Protein AF-A0A930MQH0-F1 (afdb_monomer_lite)

Structure (mmCIF, N/CA/C/O backbone):
data_AF-A0A930MQH0-F1
#
_entry.id   AF-A0A930MQH0-F1
#
loop_
_atom_site.group_PDB
_atom_site.id
_atom_site.type_symbol
_atom_site.label_atom_id
_atom_site.label_alt_id
_atom_site.label_comp_id
_atom_site.label_asym_id
_atom_site.label_entity_id
_atom_site.label_seq_id
_atom_site.pdbx_PDB_ins_code
_atom_site.Cartn_x
_atom_site.Cartn_y
_atom_site.Cartn_z
_atom_site.occupancy
_atom_site.B_iso_or_equiv
_atom_site.auth_seq_id
_atom_site.auth_comp_id
_atom_site.auth_asym_id
_atom_site.auth_atom_id
_atom_site.pdbx_PDB_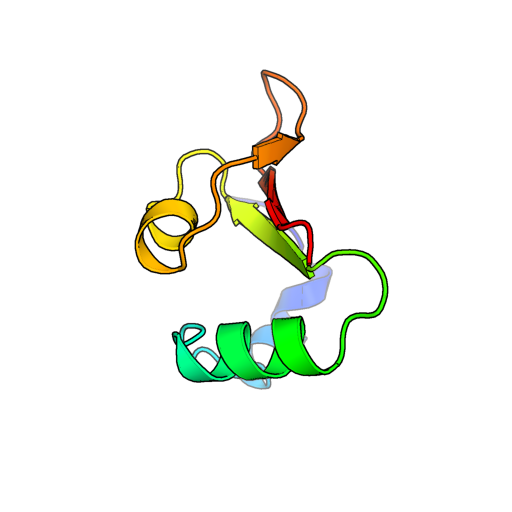model_num
ATOM 1 N N . VAL A 1 1 ? 20.698 1.447 -8.451 1.00 43.31 1 VAL A N 1
ATOM 2 C CA . VAL A 1 1 ? 19.647 0.788 -9.264 1.00 43.31 1 VAL A CA 1
ATOM 3 C C . VAL A 1 1 ? 19.480 -0.690 -8.862 1.00 43.31 1 VAL A C 1
ATOM 5 O O . VAL A 1 1 ? 19.015 -1.493 -9.647 1.00 43.31 1 VAL A O 1
ATOM 8 N N . HIS A 1 2 ? 19.757 -1.053 -7.601 1.00 49.00 2 HIS A N 1
ATOM 9 C CA . HIS A 1 2 ? 19.574 -2.420 -7.094 1.00 49.00 2 HIS A CA 1
ATOM 10 C C . HIS A 1 2 ? 18.589 -2.390 -5.927 1.00 49.00 2 HIS A C 1
ATOM 12 O O . HIS A 1 2 ? 18.987 -2.291 -4.772 1.00 49.00 2 HIS A O 1
ATOM 18 N N . GLU A 1 3 ? 17.291 -2.397 -6.216 1.00 64.00 3 GLU A N 1
ATOM 19 C CA . GLU A 1 3 ? 16.293 -2.717 -5.195 1.00 64.00 3 GLU A CA 1
ATOM 20 C C . GLU A 1 3 ? 15.480 -3.920 -5.668 1.00 64.00 3 GLU A C 1
ATOM 22 O O . GLU A 1 3 ? 14.755 -3.854 -6.660 1.00 64.00 3 GLU A O 1
ATOM 27 N N . SER A 1 4 ? 15.593 -5.014 -4.913 1.00 72.19 4 SER A N 1
ATOM 28 C CA . SER A 1 4 ? 14.812 -6.247 -5.069 1.00 72.19 4 SER A CA 1
ATOM 29 C C . SER A 1 4 ? 14.987 -6.961 -6.417 1.00 72.19 4 SER A C 1
ATOM 31 O O . SER A 1 4 ? 14.001 -7.243 -7.096 1.00 72.19 4 SER A O 1
ATOM 33 N N . GLU A 1 5 ? 16.224 -7.304 -6.793 1.00 79.88 5 GLU A N 1
ATOM 34 C CA . GLU A 1 5 ? 16.496 -8.131 -7.986 1.00 79.88 5 GLU A CA 1
ATOM 35 C C . GLU A 1 5 ? 15.759 -9.475 -7.949 1.00 79.88 5 GLU A C 1
ATOM 37 O O . GLU A 1 5 ? 15.230 -9.919 -8.967 1.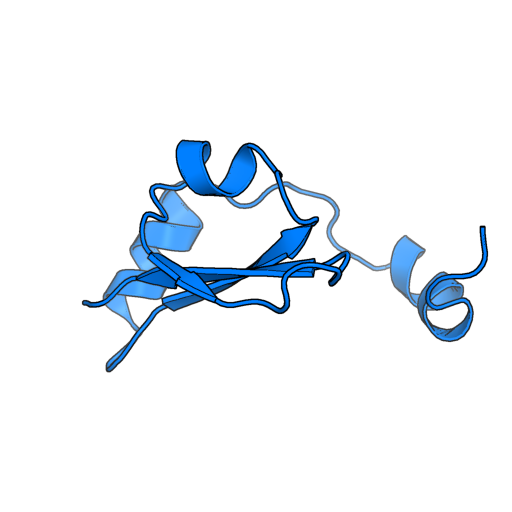00 79.88 5 GLU A O 1
ATOM 42 N N . GLY A 1 6 ? 15.615 -10.061 -6.755 1.00 85.00 6 GLY A N 1
ATOM 43 C CA . GLY A 1 6 ? 14.840 -11.286 -6.544 1.00 85.00 6 GLY A CA 1
ATOM 44 C C . GLY A 1 6 ? 13.355 -11.173 -6.916 1.00 85.00 6 GLY A C 1
ATOM 45 O O . GLY A 1 6 ? 12.708 -12.190 -7.129 1.00 85.00 6 GLY A O 1
ATOM 46 N N . MET A 1 7 ? 12.810 -9.958 -7.056 1.00 87.12 7 MET A N 1
ATOM 47 C CA . MET A 1 7 ? 11.426 -9.748 -7.496 1.00 87.12 7 MET A CA 1
ATOM 48 C C . MET A 1 7 ? 11.282 -9.624 -9.015 1.00 87.12 7 MET A C 1
ATOM 50 O O . MET A 1 7 ? 10.155 -9.618 -9.501 1.00 87.12 7 MET A O 1
ATOM 54 N N . ASN A 1 8 ? 12.374 -9.524 -9.784 1.00 89.31 8 ASN A N 1
ATOM 55 C CA . ASN A 1 8 ? 12.308 -9.201 -11.214 1.00 89.31 8 ASN A CA 1
ATOM 56 C C . ASN A 1 8 ? 11.481 -10.207 -12.023 1.00 89.31 8 ASN A C 1
ATOM 58 O O . ASN A 1 8 ? 10.675 -9.786 -12.848 1.00 89.31 8 ASN A O 1
ATOM 62 N N . ALA A 1 9 ? 11.605 -11.505 -11.734 1.00 89.81 9 ALA A N 1
ATOM 63 C CA . ALA A 1 9 ? 10.807 -12.540 -12.393 1.00 89.81 9 ALA A CA 1
ATOM 64 C C . ALA A 1 9 ? 9.298 -12.388 -12.121 1.00 89.81 9 ALA A C 1
ATOM 66 O O . ALA A 1 9 ? 8.480 -12.625 -13.005 1.00 89.81 9 ALA A O 1
ATOM 67 N N . LEU A 1 10 ? 8.921 -11.933 -10.921 1.00 90.12 10 LEU A N 1
ATOM 68 C CA . LEU A 1 10 ? 7.520 -11.748 -10.535 1.00 90.12 10 LEU A CA 1
ATOM 69 C C . LEU A 1 10 ? 6.907 -10.467 -11.114 1.00 90.12 10 LEU A C 1
ATOM 71 O O . LEU A 1 10 ? 5.689 -10.388 -11.238 1.00 90.12 10 LEU A O 1
ATOM 75 N N . ARG A 1 11 ? 7.716 -9.471 -11.507 1.00 89.56 11 ARG A N 1
ATOM 76 C CA . ARG A 1 11 ? 7.207 -8.195 -12.052 1.00 89.56 11 ARG A CA 1
ATOM 77 C C . ARG A 1 11 ? 6.394 -8.384 -13.330 1.00 89.56 11 ARG A C 1
ATOM 79 O O . ARG A 1 11 ? 5.412 -7.679 -13.509 1.00 89.56 11 ARG A O 1
ATOM 86 N N . ALA A 1 12 ? 6.777 -9.334 -14.184 1.00 90.44 12 ALA A N 1
ATOM 87 C CA . ALA A 1 12 ? 6.046 -9.641 -15.416 1.00 90.44 12 ALA A CA 1
ATOM 88 C C . ALA A 1 12 ? 4.666 -10.273 -15.156 1.00 90.44 12 ALA A C 1
ATOM 90 O O . ALA A 1 12 ? 3.798 -10.222 -16.021 1.00 90.44 12 ALA A O 1
ATOM 91 N N . LEU A 1 13 ? 4.470 -10.861 -13.973 1.00 93.25 13 LEU A N 1
ATOM 92 C CA . LEU A 1 13 ? 3.209 -11.471 -13.546 1.00 93.25 13 LEU A CA 1
ATOM 93 C C . LEU A 1 13 ? 2.378 -10.542 -12.651 1.00 93.25 13 LEU A C 1
ATOM 95 O O . LEU A 1 13 ? 1.257 -10.886 -12.285 1.00 93.25 13 LEU A O 1
ATOM 99 N N . ALA A 1 14 ? 2.931 -9.397 -12.251 1.00 91.81 14 ALA A N 1
ATOM 100 C CA . ALA A 1 14 ? 2.271 -8.477 -11.343 1.00 91.81 14 ALA A CA 1
ATOM 101 C C . ALA A 1 14 ? 1.201 -7.658 -12.070 1.00 91.81 14 ALA A C 1
ATOM 103 O O . ALA A 1 14 ? 1.391 -7.213 -13.202 1.00 91.81 14 ALA A O 1
ATOM 104 N N . ASP A 1 15 ? 0.099 -7.394 -11.375 1.00 93.75 15 ASP A N 1
ATOM 105 C CA . ASP A 1 15 ? -0.866 -6.395 -11.811 1.00 93.75 15 ASP A CA 1
ATOM 106 C C . ASP A 1 15 ? -0.293 -4.996 -11.562 1.00 93.75 15 ASP A C 1
ATOM 108 O O . ASP A 1 15 ? -0.066 -4.595 -10.420 1.00 93.75 15 ASP A O 1
ATOM 112 N N . ALA A 1 16 ? -0.020 -4.271 -12.645 1.00 90.69 16 ALA A N 1
ATOM 113 C CA . ALA A 1 16 ? 0.571 -2.938 -12.599 1.00 90.69 16 ALA A CA 1
ATOM 114 C C . ALA A 1 16 ? -0.470 -1.811 -12.484 1.00 90.69 16 ALA A C 1
ATOM 116 O O . ALA A 1 16 ? -0.098 -0.635 -12.519 1.00 90.69 16 ALA A O 1
ATOM 117 N N . ARG A 1 17 ? -1.767 -2.132 -12.389 1.00 94.44 17 ARG A N 1
ATOM 118 C CA . ARG A 1 17 ? -2.816 -1.119 -12.234 1.00 94.44 17 ARG A CA 1
ATOM 119 C C . ARG A 1 17 ? -2.658 -0.392 -10.900 1.00 94.44 17 ARG A C 1
ATOM 121 O O . ARG A 1 17 ? 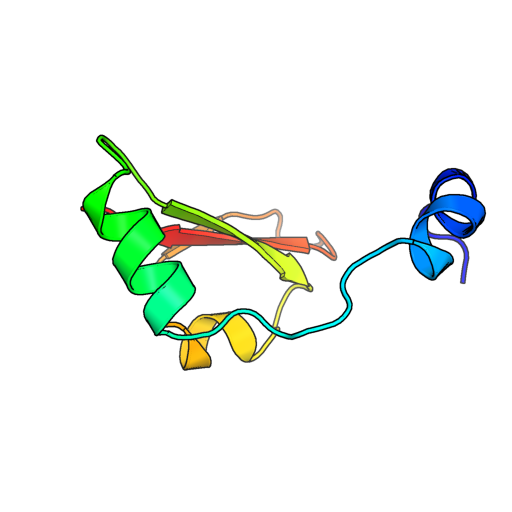-2.393 -1.001 -9.866 1.00 94.44 17 ARG A O 1
ATOM 128 N N . ALA A 1 18 ? -2.847 0.925 -10.931 1.00 94.12 18 ALA A N 1
ATOM 129 C CA . ALA A 1 18 ? -2.900 1.723 -9.714 1.00 94.12 18 ALA A CA 1
ATOM 130 C C . ALA A 1 18 ? -4.117 1.322 -8.866 1.00 94.12 18 ALA A C 1
ATOM 132 O O . ALA A 1 18 ? -5.160 0.939 -9.400 1.00 94.12 18 ALA A O 1
ATOM 133 N N . LEU A 1 19 ? -3.994 1.452 -7.544 1.00 96.12 19 LEU A N 1
ATOM 134 C CA . LEU A 1 19 ? -5.134 1.294 -6.642 1.00 96.12 19 LEU A CA 1
ATOM 135 C C . LEU A 1 19 ? -6.189 2.358 -6.949 1.00 96.12 19 LEU A C 1
ATOM 137 O O . LEU A 1 19 ? -5.857 3.492 -7.293 1.00 96.12 19 LEU A O 1
ATOM 141 N N . THR A 1 20 ? -7.459 2.021 -6.798 1.00 96.94 20 THR A N 1
ATOM 142 C CA . THR A 1 20 ? -8.554 2.975 -6.993 1.00 96.94 20 THR A CA 1
ATOM 143 C C . THR A 1 20 ? -9.205 3.328 -5.664 1.00 96.94 20 THR A C 1
ATOM 145 O O . THR A 1 20 ? -8.972 2.664 -4.652 1.00 96.94 20 THR A O 1
ATOM 148 N N . GLU A 1 21 ? -10.017 4.380 -5.653 1.00 96.69 21 GLU A N 1
ATOM 149 C CA . GLU A 1 21 ? -10.772 4.765 -4.458 1.00 96.69 21 GLU A CA 1
ATOM 150 C C . GLU A 1 21 ? -11.740 3.653 -4.036 1.00 96.69 21 GLU A C 1
ATOM 152 O O . GLU A 1 21 ? -11.898 3.402 -2.844 1.00 96.69 21 GLU A O 1
ATOM 157 N N . GLU A 1 22 ? -12.301 2.904 -4.990 1.00 97.75 22 GLU A N 1
ATOM 158 C CA . GLU A 1 22 ? -13.164 1.751 -4.716 1.00 97.75 22 GLU A CA 1
ATOM 159 C C . GLU A 1 22 ? -12.406 0.635 -3.987 1.00 97.75 22 GLU A C 1
ATOM 161 O O . GLU A 1 22 ? -12.934 0.039 -3.050 1.00 97.75 22 GLU A O 1
ATOM 166 N N . VAL A 1 23 ? -11.144 0.379 -4.358 1.00 97.00 23 VAL A N 1
ATOM 167 C CA . VAL A 1 23 ? -10.300 -0.599 -3.650 1.00 97.00 23 VAL A CA 1
ATOM 168 C C . VAL A 1 23 ? -10.074 -0.167 -2.201 1.00 97.00 23 VAL A C 1
ATOM 170 O O . VAL A 1 23 ? -10.127 -0.996 -1.290 1.00 97.00 23 VAL A O 1
ATOM 173 N N . ILE A 1 24 ? -9.859 1.129 -1.969 1.00 97.00 24 ILE A N 1
ATOM 174 C CA . ILE A 1 24 ? -9.706 1.672 -0.616 1.00 97.00 24 ILE A CA 1
ATOM 175 C C . ILE A 1 24 ? -11.024 1.599 0.161 1.00 97.00 24 ILE A C 1
ATOM 177 O O . ILE A 1 24 ? -11.013 1.218 1.332 1.00 97.00 24 ILE A O 1
ATOM 181 N N . ALA A 1 25 ? -12.158 1.898 -0.474 1.00 96.75 25 ALA A N 1
ATOM 182 C CA . ALA A 1 25 ? -13.476 1.796 0.143 1.00 96.75 25 ALA A CA 1
ATOM 183 C C . ALA A 1 25 ? -13.774 0.361 0.604 1.00 96.75 25 ALA A C 1
ATOM 185 O O . ALA A 1 25 ? -14.175 0.150 1.750 1.00 96.75 25 ALA A O 1
ATOM 186 N N . GLU A 1 26 ? -13.491 -0.636 -0.236 1.00 97.94 26 GLU A N 1
ATOM 187 C CA . GLU A 1 26 ? -13.634 -2.045 0.135 1.00 97.94 26 GLU A CA 1
ATOM 188 C C . GLU A 1 26 ? -12.673 -2.448 1.256 1.00 97.94 26 GLU A C 1
ATOM 190 O O . GLU A 1 26 ? -13.083 -3.123 2.204 1.00 97.94 26 GLU A O 1
ATOM 195 N N . ALA A 1 27 ? -11.419 -1.987 1.211 1.00 97.25 27 ALA A N 1
ATOM 196 C CA . ALA A 1 27 ? -10.454 -2.228 2.281 1.00 97.25 27 ALA A CA 1
ATOM 197 C C . ALA A 1 27 ? -10.949 -1.670 3.624 1.00 97.25 27 ALA A C 1
ATOM 199 O O . ALA A 1 27 ? -10.882 -2.369 4.636 1.00 97.25 27 ALA A O 1
ATOM 200 N N . ARG A 1 28 ? -11.502 -0.450 3.638 1.00 95.94 28 ARG A N 1
ATOM 201 C CA . ARG A 1 28 ? -12.097 0.154 4.840 1.00 95.94 28 ARG A CA 1
ATOM 202 C C . ARG A 1 28 ? -13.318 -0.620 5.325 1.00 95.94 28 ARG A C 1
ATOM 204 O O . ARG A 1 28 ? -13.449 -0.839 6.524 1.00 95.94 28 ARG A O 1
ATOM 211 N N . ARG A 1 29 ? -14.176 -1.084 4.411 1.00 97.31 29 ARG A N 1
ATOM 212 C CA . ARG A 1 29 ? -15.374 -1.865 4.751 1.00 97.31 29 ARG A CA 1
ATOM 213 C C . ARG A 1 29 ? -15.034 -3.160 5.495 1.00 97.31 29 ARG A C 1
ATOM 215 O O . ARG A 1 29 ? -15.772 -3.554 6.394 1.00 97.31 29 ARG A O 1
ATOM 222 N N . VAL A 1 30 ? -13.952 -3.843 5.113 1.00 97.06 30 VAL A N 1
ATOM 223 C CA . VAL A 1 30 ? -13.579 -5.147 5.699 1.00 97.06 30 VAL A CA 1
ATOM 224 C C . VAL A 1 30 ? -12.590 -5.045 6.859 1.00 97.06 30 VAL A C 1
ATOM 226 O O . VAL A 1 30 ? -12.530 -5.942 7.704 1.00 97.06 30 VAL A O 1
ATOM 229 N N . ALA A 1 31 ? -11.781 -3.985 6.913 1.00 97.12 31 ALA A N 1
ATOM 230 C CA . ALA A 1 31 ? -10.747 -3.846 7.925 1.00 97.12 31 ALA A CA 1
ATOM 231 C C . ALA A 1 31 ? -11.351 -3.513 9.295 1.00 97.12 31 ALA A C 1
ATOM 233 O O . ALA A 1 31 ? -11.815 -2.410 9.549 1.00 97.12 31 ALA A O 1
ATOM 2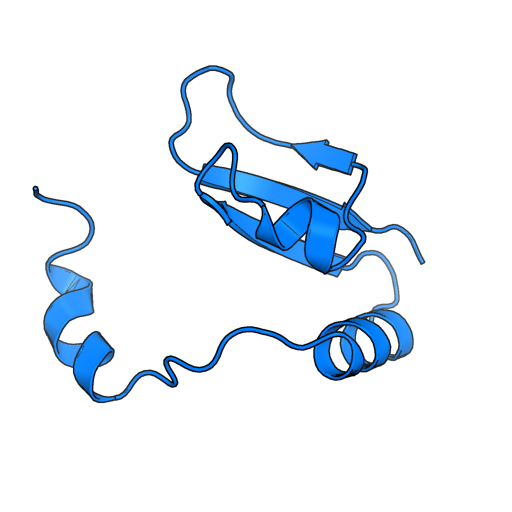34 N N . ARG A 1 32 ? -11.243 -4.449 10.244 1.00 95.88 32 ARG A N 1
ATOM 235 C CA . ARG A 1 32 ? -11.697 -4.233 11.630 1.00 95.88 32 ARG A CA 1
ATOM 236 C C . ARG A 1 32 ? -10.923 -3.133 12.370 1.00 95.88 32 ARG A C 1
ATOM 238 O O . ARG A 1 32 ? -11.433 -2.585 13.342 1.00 95.88 32 ARG A O 1
ATOM 245 N N . ARG A 1 33 ? -9.651 -2.913 12.019 1.00 95.88 33 ARG A N 1
ATOM 246 C CA . ARG A 1 33 ? -8.742 -2.057 12.799 1.00 95.88 33 ARG A CA 1
ATOM 247 C C . ARG A 1 33 ? -8.215 -0.874 12.021 1.00 95.88 33 ARG A C 1
ATOM 249 O O . ARG A 1 33 ? -8.402 0.236 12.478 1.00 95.88 33 ARG A O 1
ATOM 256 N N . ARG A 1 34 ? -7.470 -1.111 10.944 1.00 96.50 34 ARG A N 1
ATOM 257 C CA . ARG A 1 34 ? -6.812 -0.063 10.159 1.00 96.50 34 ARG A CA 1
ATOM 258 C C . ARG A 1 34 ? -6.560 -0.564 8.747 1.00 96.50 34 ARG A C 1
ATOM 260 O O . ARG A 1 34 ? -6.347 -1.764 8.559 1.00 96.50 34 ARG A O 1
ATOM 267 N N . VAL A 1 35 ? -6.505 0.357 7.795 1.00 97.38 35 VAL A N 1
ATOM 268 C CA . VAL A 1 35 ? -5.962 0.114 6.454 1.00 97.38 35 VAL A CA 1
ATOM 269 C C . VAL A 1 35 ? -4.557 0.706 6.406 1.00 97.38 35 VAL A C 1
ATOM 271 O O . VAL A 1 35 ? -4.355 1.842 6.828 1.00 97.38 35 VAL A O 1
ATOM 274 N N . VAL A 1 36 ? -3.577 -0.063 5.923 1.00 97.12 36 VAL A N 1
ATOM 275 C CA . VAL A 1 36 ? -2.184 0.389 5.794 1.00 97.12 36 VAL A CA 1
ATOM 276 C C . VAL A 1 36 ? -1.731 0.237 4.348 1.00 97.12 36 VAL A C 1
ATOM 278 O O . VAL A 1 36 ? -1.740 -0.868 3.809 1.00 97.12 36 VAL A O 1
ATOM 281 N N . MET A 1 37 ? -1.291 1.335 3.738 1.00 97.12 37 MET A N 1
ATOM 282 C CA . MET A 1 37 ? -0.717 1.361 2.396 1.00 97.12 37 MET A CA 1
ATOM 283 C C . MET A 1 37 ? 0.791 1.579 2.479 1.00 97.12 37 MET A C 1
ATOM 285 O O . MET A 1 37 ? 1.255 2.580 3.018 1.00 97.12 37 MET A O 1
ATOM 289 N N . LYS A 1 38 ? 1.562 0.651 1.912 1.00 95.50 38 LYS A N 1
ATOM 290 C CA . LYS A 1 38 ? 3.010 0.790 1.732 1.00 95.50 38 LYS A CA 1
ATOM 291 C C . LYS A 1 38 ? 3.288 1.420 0.370 1.00 95.50 38 LYS A C 1
ATOM 293 O O . LYS A 1 38 ? 2.896 0.849 -0.639 1.00 95.50 38 LYS A O 1
ATOM 298 N N . GLU A 1 39 ? 4.015 2.530 0.337 1.00 95.25 39 GLU A N 1
ATOM 299 C CA . GLU A 1 39 ? 4.367 3.224 -0.909 1.00 95.25 39 GLU A CA 1
ATOM 300 C C . GLU A 1 39 ? 5.674 4.023 -0.742 1.00 95.25 39 GLU A C 1
ATOM 302 O O . GLU A 1 39 ? 6.182 4.199 0.366 1.00 95.25 39 GLU A O 1
ATOM 307 N N . ARG A 1 40 ? 6.270 4.488 -1.842 1.00 93.50 40 ARG A N 1
ATOM 308 C CA . ARG A 1 40 ? 7.421 5.392 -1.840 1.00 93.50 40 ARG A CA 1
ATOM 309 C C . ARG A 1 40 ? 7.162 6.626 -0.979 1.00 93.50 40 ARG A C 1
ATOM 311 O O . ARG A 1 40 ? 6.101 7.251 -1.034 1.00 93.50 40 ARG A O 1
ATOM 318 N N . GLN A 1 41 ? 8.181 7.008 -0.217 1.00 92.00 41 GLN A N 1
ATOM 319 C CA . GLN A 1 41 ? 8.165 8.242 0.558 1.00 92.00 41 GLN A CA 1
ATOM 320 C C . GLN A 1 41 ? 7.920 9.439 -0.376 1.00 92.00 41 GLN A C 1
ATOM 322 O O . GLN A 1 41 ? 8.575 9.570 -1.409 1.00 92.00 41 GLN A O 1
ATOM 327 N N . GLY A 1 42 ? 6.961 10.299 -0.021 1.00 89.38 42 GLY A N 1
ATOM 328 C CA . GLY A 1 42 ? 6.585 11.467 -0.826 1.00 89.38 42 GLY A CA 1
ATOM 329 C C . GLY A 1 42 ? 5.688 11.167 -2.034 1.00 89.38 42 GLY A C 1
ATOM 330 O O . GLY A 1 42 ? 5.452 12.063 -2.843 1.00 89.38 42 GLY A O 1
ATOM 331 N N . SER A 1 43 ? 5.182 9.937 -2.178 1.00 93.38 43 SER A N 1
ATOM 332 C CA . SER A 1 43 ? 4.213 9.616 -3.228 1.00 93.38 43 SER A CA 1
ATOM 333 C C . SER A 1 43 ? 2.924 10.424 -3.079 1.00 93.38 43 SER A C 1
ATOM 335 O O . SER A 1 43 ? 2.385 10.576 -1.981 1.00 93.38 43 SER A O 1
ATOM 337 N N . ARG A 1 44 ? 2.393 10.893 -4.213 1.00 95.62 44 ARG A N 1
ATOM 338 C CA . ARG A 1 44 ? 1.101 11.593 -4.284 1.00 95.62 44 ARG A CA 1
ATOM 339 C C . ARG A 1 44 ? -0.090 10.653 -4.112 1.00 95.62 44 ARG A C 1
ATOM 341 O O . ARG A 1 44 ? -1.187 11.128 -3.836 1.00 95.62 44 ARG A O 1
ATOM 348 N N . GLU A 1 45 ? 0.131 9.345 -4.236 1.00 96.81 45 GLU A N 1
ATOM 349 C CA . GLU A 1 45 ? -0.922 8.336 -4.112 1.00 96.81 45 GLU A CA 1
ATOM 350 C C . GLU A 1 45 ? -1.574 8.355 -2.737 1.00 96.81 45 GLU A C 1
ATOM 352 O O . GLU A 1 45 ? -2.779 8.164 -2.639 1.00 96.81 45 GLU A O 1
ATOM 357 N N . PHE A 1 46 ? -0.816 8.677 -1.687 1.00 96.19 46 PHE A N 1
ATOM 358 C CA . PHE A 1 46 ? -1.384 8.851 -0.357 1.00 96.19 46 PHE A CA 1
ATOM 359 C C . PHE A 1 46 ? -2.479 9.916 -0.337 1.00 96.19 46 PHE A C 1
ATOM 361 O O . PHE A 1 46 ? -3.592 9.633 0.092 1.00 96.19 46 PHE A O 1
ATOM 368 N N . ALA A 1 47 ? -2.182 11.113 -0.852 1.00 95.69 47 ALA A N 1
ATOM 369 C CA . ALA A 1 47 ? -3.146 12.207 -0.905 1.00 95.69 47 ALA A CA 1
ATOM 370 C C . ALA A 1 47 ? -4.309 11.886 -1.852 1.00 95.69 47 ALA A C 1
ATOM 372 O O . ALA A 1 47 ? -5.457 12.150 -1.512 1.00 95.69 47 ALA A O 1
ATOM 373 N N . ARG A 1 48 ? -4.022 11.269 -3.008 1.00 97.38 48 ARG A N 1
ATOM 374 C CA . ARG A 1 48 ? -5.046 10.857 -3.977 1.00 97.38 48 ARG A CA 1
ATOM 375 C C . ARG A 1 48 ? -6.035 9.855 -3.382 1.00 97.38 48 ARG A C 1
ATOM 377 O O . ARG A 1 48 ? -7.215 9.926 -3.680 1.00 97.38 48 ARG A O 1
ATOM 384 N N . LEU A 1 49 ? -5.550 8.932 -2.554 1.00 97.19 49 LEU A N 1
ATOM 385 C CA . LEU A 1 49 ? -6.344 7.859 -1.956 1.00 97.19 49 LEU A CA 1
ATOM 386 C C . LEU A 1 49 ? -6.840 8.189 -0.539 1.00 97.19 49 LEU A C 1
ATOM 388 O O . LEU A 1 49 ? -7.470 7.344 0.088 1.00 97.19 49 LEU A O 1
ATOM 392 N N . GLY A 1 50 ? -6.571 9.397 -0.033 1.00 95.69 50 GLY A N 1
ATOM 393 C CA . GLY A 1 50 ? -7.106 9.907 1.232 1.00 95.69 50 GLY A CA 1
ATOM 394 C C . GLY A 1 50 ? -6.343 9.512 2.503 1.00 95.69 50 GLY A C 1
ATOM 395 O O . GLY A 1 50 ? -6.878 9.676 3.596 1.00 95.69 50 GLY A O 1
ATOM 396 N N . PHE A 1 51 ? -5.118 8.990 2.409 1.00 96.38 51 PHE A N 1
ATOM 397 C CA . PHE A 1 51 ? -4.297 8.689 3.589 1.00 96.38 51 PHE A CA 1
ATOM 398 C C . PHE A 1 51 ? -3.743 9.979 4.203 1.00 96.38 51 PHE A C 1
ATOM 400 O O . PHE A 1 51 ? -3.098 10.764 3.505 1.00 96.38 51 PHE A O 1
ATOM 407 N N . THR A 1 52 ? -3.951 10.173 5.507 1.00 91.94 52 THR A N 1
ATOM 408 C CA . THR A 1 52 ? -3.514 11.378 6.239 1.00 91.94 52 THR A CA 1
ATOM 409 C C . THR A 1 52 ? -2.484 11.098 7.327 1.00 91.94 52 THR A C 1
ATOM 411 O O . THR A 1 52 ? -1.683 11.980 7.631 1.00 91.94 52 THR A O 1
ATOM 414 N N . ASP A 1 53 ? -2.464 9.884 7.882 1.00 93.94 53 ASP A N 1
ATOM 415 C CA . ASP A 1 53 ? -1.499 9.491 8.906 1.00 93.94 53 ASP A CA 1
ATOM 416 C C . ASP A 1 53 ? -0.352 8.701 8.288 1.00 93.94 53 ASP A C 1
ATOM 418 O O . ASP A 1 53 ? -0.564 7.745 7.540 1.00 93.94 53 ASP A O 1
ATOM 422 N N . PHE A 1 54 ? 0.881 9.079 8.624 1.00 93.94 54 PHE A N 1
ATOM 423 C CA . PHE A 1 54 ? 2.077 8.491 8.030 1.00 93.94 54 PHE A CA 1
ATOM 424 C C . PHE A 1 54 ? 3.029 7.939 9.083 1.00 93.94 54 PHE A C 1
ATOM 426 O O . PHE A 1 54 ? 3.373 8.610 10.054 1.00 93.94 54 PHE A O 1
ATOM 433 N N . ALA A 1 55 ? 3.524 6.729 8.837 1.00 92.75 55 ALA A N 1
ATOM 434 C CA . ALA A 1 55 ? 4.600 6.110 9.593 1.00 92.75 55 ALA A CA 1
ATOM 435 C C . ALA A 1 55 ? 5.792 5.798 8.679 1.00 92.75 55 ALA A C 1
ATOM 437 O O . ALA A 1 55 ? 5.640 5.376 7.531 1.00 92.75 55 ALA A O 1
ATOM 438 N N . GLY A 1 56 ? 7.006 5.982 9.193 1.00 89.25 56 GLY A N 1
ATOM 439 C CA . GLY A 1 56 ? 8.240 5.702 8.463 1.00 89.25 56 GLY A CA 1
ATOM 440 C C . GLY A 1 56 ? 9.440 6.412 9.078 1.00 89.25 56 GLY A C 1
ATOM 441 O O . GLY A 1 56 ? 9.303 7.431 9.752 1.00 89.25 56 GLY A O 1
ATOM 442 N N . GLY A 1 57 ? 10.635 5.866 8.860 1.00 87.38 57 GLY A N 1
ATOM 443 C CA . GLY A 1 57 ? 11.870 6.527 9.278 1.00 87.38 57 GLY A CA 1
ATOM 444 C C . GLY A 1 57 ? 12.162 7.756 8.414 1.00 87.38 57 GLY A C 1
ATOM 445 O O . GLY A 1 57 ? 11.923 7.728 7.209 1.00 87.38 57 GLY A O 1
ATOM 446 N N . LYS A 1 58 ? 12.759 8.802 9.003 1.00 83.94 58 LYS A N 1
ATOM 447 C CA . LYS A 1 58 ? 13.121 10.062 8.316 1.00 83.94 58 LYS A CA 1
ATOM 448 C C . LYS A 1 58 ? 13.885 9.854 6.996 1.00 83.94 58 LYS A C 1
ATOM 450 O O . LYS A 1 58 ? 13.698 10.627 6.064 1.00 83.94 58 LYS A O 1
ATOM 455 N N . TYR A 1 59 ? 14.710 8.808 6.922 1.00 88.62 59 TYR A N 1
ATOM 456 C CA . TYR A 1 59 ? 15.554 8.475 5.766 1.00 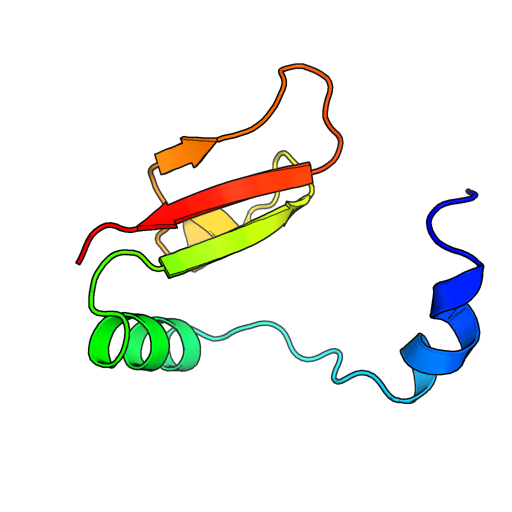88.62 59 TYR A CA 1
ATOM 457 C C . TYR A 1 59 ? 15.085 7.231 4.984 1.00 88.62 59 TYR A C 1
ATOM 459 O O . TYR A 1 59 ? 15.821 6.710 4.148 1.00 88.62 59 TYR A O 1
ATOM 467 N N . SER A 1 60 ? 13.890 6.707 5.275 1.00 90.06 60 SER A N 1
ATOM 468 C CA . SER A 1 60 ? 13.355 5.511 4.617 1.00 90.06 60 SER A CA 1
ATOM 469 C C . SER A 1 60 ? 12.774 5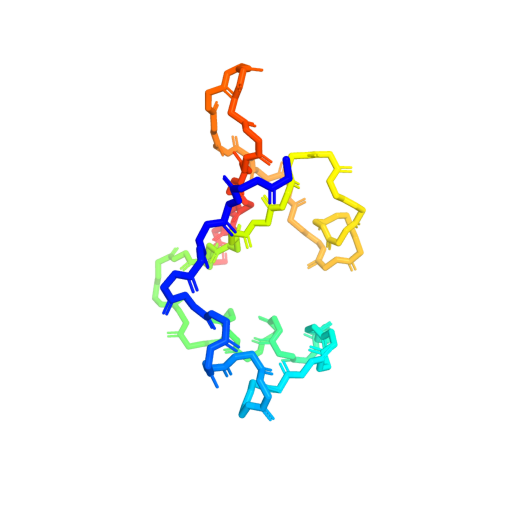.849 3.249 1.00 90.06 60 SER A C 1
ATOM 471 O O . SER A 1 60 ? 11.856 6.649 3.155 1.00 90.06 60 SER A O 1
ATOM 473 N N . ARG A 1 61 ? 13.199 5.144 2.194 1.00 91.38 61 ARG A N 1
ATOM 474 C CA . ARG A 1 61 ? 12.641 5.298 0.831 1.00 91.38 61 ARG A CA 1
ATOM 475 C C . ARG A 1 61 ? 11.157 4.924 0.719 1.00 91.38 61 ARG A C 1
ATOM 477 O O . ARG A 1 61 ? 10.514 5.250 -0.277 1.00 91.38 61 ARG A O 1
ATOM 484 N N . VAL A 1 62 ? 10.627 4.227 1.719 1.00 92.81 62 VAL A N 1
ATOM 485 C CA . VAL A 1 62 ? 9.233 3.791 1.820 1.00 92.81 62 VAL A CA 1
ATOM 486 C C . VAL A 1 62 ? 8.574 4.470 3.018 1.00 92.81 62 VAL A C 1
ATOM 488 O O . VAL A 1 62 ? 9.185 4.574 4.085 1.00 92.81 62 VAL A O 1
ATOM 491 N N . ALA A 1 63 ? 7.316 4.859 2.852 1.00 95.88 63 ALA A N 1
ATOM 492 C CA . ALA A 1 63 ? 6.425 5.305 3.910 1.00 95.88 63 ALA A CA 1
ATOM 493 C C . ALA A 1 63 ? 5.184 4.402 3.978 1.00 95.88 63 ALA A C 1
ATOM 495 O O . ALA A 1 63 ? 4.858 3.674 3.035 1.00 95.88 63 ALA A O 1
ATOM 496 N N . TYR A 1 64 ? 4.499 4.462 5.112 1.00 96.94 64 TYR A N 1
ATOM 497 C CA . TYR A 1 64 ? 3.253 3.756 5.357 1.00 96.94 64 TYR A CA 1
ATOM 498 C C . TYR A 1 64 ? 2.155 4.774 5.636 1.00 96.94 64 TYR A C 1
ATOM 500 O O . TYR A 1 64 ? 2.223 5.476 6.641 1.00 96.94 64 TYR A O 1
ATOM 508 N N . GLY A 1 65 ? 1.167 4.850 4.752 1.00 96.69 65 GLY A N 1
ATOM 509 C CA . GLY A 1 65 ? -0.080 5.564 5.001 1.00 96.69 65 GLY A CA 1
ATOM 510 C C . GLY A 1 65 ? -0.994 4.689 5.846 1.00 96.69 65 GLY A C 1
ATOM 511 O O . GLY A 1 65 ? -1.124 3.497 5.570 1.00 96.69 65 GLY A O 1
ATOM 512 N N . VAL A 1 66 ? -1.609 5.257 6.874 1.00 96.88 66 VAL A N 1
ATOM 513 C CA . VAL A 1 66 ? -2.507 4.563 7.795 1.00 96.88 66 VAL A CA 1
ATOM 514 C C . VAL A 1 66 ? -3.855 5.276 7.801 1.00 96.88 66 VAL A C 1
ATOM 516 O O . VAL A 1 66 ? -3.916 6.500 7.825 1.00 96.88 66 VAL A O 1
ATOM 519 N N . MET A 1 67 ? -4.933 4.500 7.763 1.00 95.75 67 MET A N 1
ATOM 520 C CA . MET A 1 67 ? -6.291 4.966 8.032 1.00 95.75 67 MET A CA 1
ATOM 521 C C . MET A 1 67 ? -6.855 4.188 9.210 1.00 95.75 67 MET A C 1
ATOM 523 O O . MET A 1 67 ? -6.794 2.953 9.227 1.00 95.75 67 MET A O 1
ATOM 527 N N . GLU A 1 68 ? -7.423 4.908 10.168 1.00 87.38 68 GLU A N 1
ATOM 528 C CA . GLU A 1 68 ? -8.318 4.331 11.169 1.00 87.38 68 GLU A CA 1
ATOM 529 C C . GLU A 1 68 ? -9.739 4.162 10.578 1.00 87.38 68 GLU A C 1
ATOM 531 O O . GLU A 1 68 ? -10.016 4.738 9.520 1.00 87.38 68 GLU A O 1
ATOM 536 N N . PRO A 1 69 ? -10.602 3.307 11.161 1.00 68.94 69 PRO A N 1
ATOM 537 C CA . PRO A 1 69 ? -11.907 2.955 10.596 1.00 68.94 69 PRO A CA 1
ATOM 538 C C . PRO A 1 69 ? -12.836 4.163 10.448 1.00 68.94 69 PRO A C 1
ATOM 540 O O . PRO A 1 69 ? -12.978 4.915 11.437 1.00 68.94 69 PRO A O 1
#

Sequence (69 aa):
VHESEGMNALRALADARALTEEVIAEARRVARRRVVMKERQGSREFARLGFTDFAGGKYSRVAYGVMEP

pLDDT: mean 91.2, std 10.1, range [43.31, 97.94]

Foldseek 3Di:
DDDPPVCPVVVVVDDPDDDDLVNVVVQQVPDPFKDKDKDADPDCVCVVNPFDDWDDDPPDRIIIGMDGD

Secondary structure (DSSP, 8-state):
--S-GGGHHHHTTS--PPP-HHHHHHHHHH-SS-EEEEEETT-THHHHTT--EEE--TT-SEEEEEE--

Radius of gyration: 13.69 Å; chains: 1; bounding box: 35×25×28 Å